Protein AF-A0A914ZIL2-F1 (afdb_monomer)

InterPro domains:
  IPR000008 C2 domain [PF00168] (11-68)
  IPR000008 C2 domain [PR00360] (27-39)
  IPR000008 C2 domain [PR00360] (54-67)
  IPR000008 C2 domain [PS50004] (1-68)
  IPR035892 C2 domain superfamily [G3DSA:2.60.40.150] (1-68)
  IPR035892 C2 domain superfamily [SSF49562] (3-6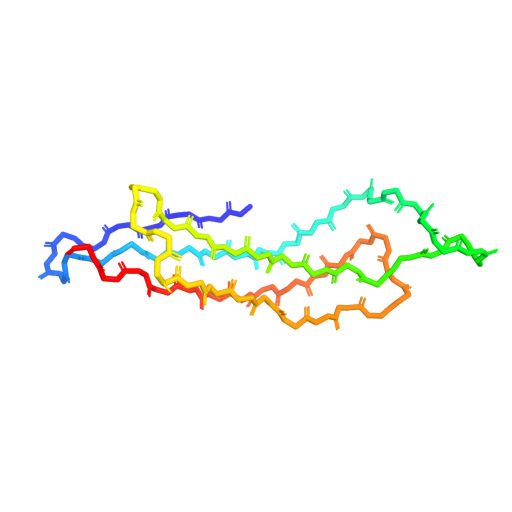8)

Solvent-accessible surface area (backbone atoms only — not comparable to full-atom values): 4116 Å² total; per-residue (Å²): 105,49,78,48,74,40,79,92,72,38,28,41,37,39,34,44,42,60,51,68,84,47,75,56,77,41,98,81,70,26,21,66,50,62,54,75,46,68,49,85,88,55,72,81,59,68,49,68,56,73,71,35,73,71,32,41,59,39,75,66,71,43,77,45,77,44,78,105

Structure (mmCIF, N/CA/C/O backbone):
data_AF-A0A914ZIL2-F1
#
_entry.id   AF-A0A914ZIL2-F1
#
loop_
_atom_site.group_PDB
_atom_site.id
_atom_site.type_symbol
_atom_site.label_atom_id
_atom_site.label_alt_id
_atom_site.label_comp_id
_atom_site.label_asym_id
_atom_site.label_entity_id
_atom_site.label_seq_id
_atom_site.pdbx_PDB_ins_code
_atom_site.Cartn_x
_atom_site.Cartn_y
_atom_site.Cartn_z
_atom_site.occupancy
_atom_site.B_iso_or_equiv
_atom_site.auth_seq_id
_atom_site.auth_comp_id
_atom_site.auth_asym_id
_atom_site.auth_atom_id
_atom_site.pdbx_PDB_model_num
ATOM 1 N N . TYR A 1 1 ? -4.623 -6.701 -5.440 1.00 86.50 1 TYR A N 1
ATOM 2 C CA . TYR A 1 1 ? -4.616 -6.631 -3.962 1.00 86.50 1 TYR A CA 1
ATOM 3 C C . TYR A 1 1 ? -5.588 -7.682 -3.450 1.00 86.50 1 TYR A C 1
ATOM 5 O O . TYR A 1 1 ? -6.450 -8.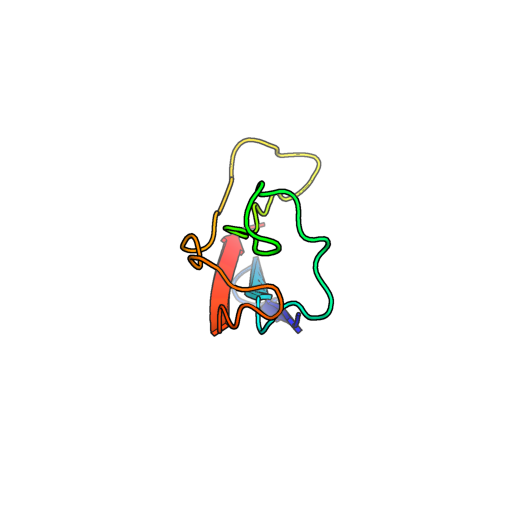076 -4.225 1.00 86.50 1 TYR A O 1
ATOM 13 N N . ASN A 1 2 ? -5.461 -8.123 -2.198 1.00 92.50 2 ASN A N 1
ATOM 14 C CA . ASN A 1 2 ? -6.412 -9.040 -1.561 1.00 92.50 2 ASN A CA 1
ATOM 15 C C . ASN A 1 2 ? -6.994 -8.402 -0.298 1.00 92.50 2 ASN A C 1
ATOM 17 O O . ASN A 1 2 ? -6.333 -7.583 0.342 1.00 92.50 2 ASN A O 1
ATOM 21 N N . LEU A 1 3 ? -8.219 -8.787 0.041 1.00 92.38 3 LEU A N 1
ATOM 22 C CA . LEU A 1 3 ? -8.933 -8.363 1.239 1.00 92.38 3 LEU A CA 1
ATOM 23 C C . LEU A 1 3 ? -9.468 -9.608 1.932 1.00 92.38 3 LEU A C 1
ATOM 25 O O . LEU A 1 3 ? -10.062 -10.459 1.276 1.00 92.38 3 LEU A O 1
ATOM 29 N N . ASP A 1 4 ? -9.256 -9.693 3.233 1.00 93.31 4 ASP A N 1
ATOM 30 C CA . ASP A 1 4 ? -9.722 -10.784 4.074 1.00 93.31 4 ASP A CA 1
ATOM 31 C C . ASP A 1 4 ? -10.264 -10.192 5.375 1.00 93.31 4 ASP A C 1
ATOM 33 O O . ASP A 1 4 ? -9.613 -9.343 5.983 1.00 93.31 4 ASP A O 1
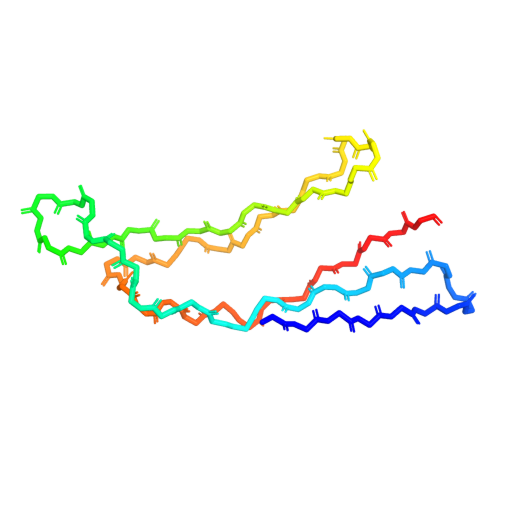ATOM 37 N N . TYR A 1 5 ? -11.481 -10.564 5.765 1.00 92.75 5 TYR A N 1
ATOM 38 C CA . TYR A 1 5 ? -12.118 -10.036 6.968 1.00 92.75 5 TYR A CA 1
ATOM 39 C C . TYR A 1 5 ? -12.326 -11.152 7.984 1.00 92.75 5 TYR A C 1
ATOM 41 O O . T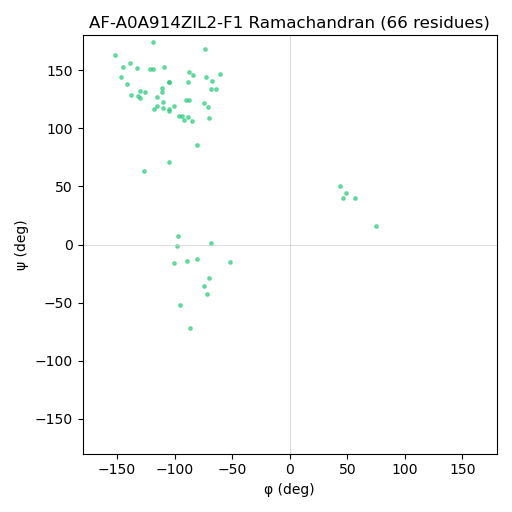YR A 1 5 ? -13.051 -12.112 7.732 1.00 92.75 5 TYR A O 1
ATOM 49 N N . ASP A 1 6 ? -11.705 -10.987 9.144 1.00 94.00 6 ASP A N 1
ATOM 50 C CA . ASP A 1 6 ? -11.818 -11.886 10.280 1.00 94.00 6 ASP A CA 1
ATOM 51 C C . ASP A 1 6 ? -12.955 -11.394 11.189 1.00 94.00 6 ASP A C 1
ATOM 53 O O . ASP A 1 6 ? -12.824 -10.368 11.866 1.00 94.00 6 ASP A O 1
ATOM 57 N N . PHE A 1 7 ? -14.075 -12.124 11.180 1.00 91.19 7 PHE A N 1
ATOM 58 C CA . PHE A 1 7 ? -15.252 -11.845 12.009 1.00 91.19 7 PHE A CA 1
ATOM 59 C C . PHE A 1 7 ? -15.013 -12.130 13.498 1.00 91.19 7 PHE A C 1
ATOM 61 O O . PHE A 1 7 ? -15.606 -11.461 14.340 1.00 91.19 7 PHE A O 1
ATOM 68 N N . ASP A 1 8 ? -14.125 -13.068 13.840 1.00 93.56 8 ASP A N 1
ATOM 69 C CA . ASP A 1 8 ? -13.819 -13.394 15.238 1.00 93.56 8 ASP A CA 1
ATOM 70 C C . ASP A 1 8 ? -12.961 -12.296 15.877 1.00 93.56 8 ASP A C 1
ATOM 72 O O . ASP A 1 8 ? -13.102 -11.968 17.057 1.00 93.56 8 ASP A O 1
ATOM 76 N N . LYS A 1 9 ? -12.061 -11.700 15.087 1.00 88.94 9 LYS A N 1
ATOM 77 C CA . LYS A 1 9 ? -11.158 -10.631 15.535 1.00 88.94 9 LYS A CA 1
ATOM 78 C C . LYS A 1 9 ? -11.639 -9.221 15.189 1.00 88.94 9 LYS A C 1
ATOM 80 O O . LYS A 1 9 ? -10.933 -8.271 15.540 1.00 88.94 9 LYS A O 1
ATOM 85 N N . ASN A 1 10 ? -12.781 -9.076 14.507 1.00 90.31 10 ASN A N 1
ATOM 86 C CA . ASN A 1 10 ? -13.253 -7.820 13.903 1.00 90.31 10 ASN A CA 1
ATOM 87 C C . ASN A 1 10 ? -12.116 -7.069 13.182 1.00 90.31 10 ASN A C 1
ATOM 89 O O . ASN A 1 10 ? -11.840 -5.891 13.427 1.00 90.31 10 ASN A O 1
ATOM 93 N N . ALA A 1 11 ? -11.379 -7.777 12.326 1.00 91.50 11 ALA A N 1
ATOM 94 C CA . ALA A 1 11 ? -10.164 -7.258 11.712 1.00 91.50 11 ALA A CA 1
ATOM 95 C C . ALA A 1 11 ? -10.175 -7.446 10.193 1.00 91.50 11 ALA A C 1
ATOM 97 O O . ALA A 1 11 ? -10.323 -8.554 9.692 1.00 91.50 11 ALA A O 1
ATOM 98 N N . LEU A 1 12 ? -9.960 -6.356 9.457 1.00 91.38 12 LEU A N 1
ATOM 99 C CA . LEU A 1 12 ? -9.799 -6.355 8.008 1.00 91.38 12 LEU A CA 1
ATOM 100 C C . LEU A 1 12 ? -8.314 -6.436 7.641 1.00 91.38 12 LEU A C 1
ATOM 102 O O . LEU A 1 12 ? -7.564 -5.476 7.817 1.00 91.38 12 LEU A O 1
ATOM 106 N N . THR A 1 13 ? -7.898 -7.562 7.086 1.00 93.25 13 THR A N 1
ATOM 107 C CA . THR A 1 13 ? -6.575 -7.773 6.504 1.00 93.25 13 THR A CA 1
ATOM 108 C C . THR A 1 13 ? -6.575 -7.351 5.036 1.00 93.25 13 THR A C 1
ATOM 110 O O . THR A 1 13 ? -7.358 -7.829 4.222 1.00 93.25 13 THR A O 1
ATOM 113 N N . VAL A 1 14 ? -5.669 -6.449 4.677 1.00 93.00 14 VAL A N 1
ATOM 114 C CA . VAL A 1 14 ? -5.476 -5.925 3.327 1.00 93.00 14 VAL A CA 1
ATOM 115 C C . VAL A 1 14 ? -4.079 -6.290 2.856 1.00 93.00 14 VAL A C 1
ATOM 117 O O . VAL A 1 14 ? -3.091 -5.822 3.415 1.00 93.00 14 VAL A O 1
ATOM 120 N N . THR A 1 15 ? -3.987 -7.093 1.804 1.00 94.50 15 THR A N 1
ATOM 121 C CA . THR A 1 15 ? -2.712 -7.513 1.217 1.00 94.50 15 THR A CA 1
ATOM 122 C C . THR A 1 15 ? -2.456 -6.757 -0.080 1.00 94.50 15 THR A C 1
ATOM 124 O O . THR A 1 15 ? -3.159 -6.920 -1.084 1.00 94.50 15 THR A O 1
ATOM 127 N N . ILE A 1 16 ? -1.410 -5.939 -0.085 1.00 93.88 16 ILE A N 1
ATOM 128 C CA . ILE A 1 16 ? -0.900 -5.266 -1.275 1.00 93.88 16 ILE A CA 1
ATOM 129 C C . ILE A 1 16 ? 0.108 -6.195 -1.947 1.00 93.88 16 ILE A C 1
ATOM 131 O O . ILE A 1 16 ? 1.190 -6.432 -1.428 1.00 93.88 16 ILE A O 1
ATOM 135 N N . VAL A 1 17 ? -0.261 -6.736 -3.109 1.00 93.19 17 VAL A N 1
ATOM 136 C CA . VAL A 1 17 ? 0.542 -7.736 -3.834 1.00 93.19 17 VAL A CA 1
ATOM 137 C C . VAL A 1 17 ? 1.564 -7.044 -4.735 1.00 93.19 17 VAL A C 1
ATOM 139 O O . VAL A 1 17 ? 2.752 -7.013 -4.437 1.00 93.19 17 VAL A O 1
ATOM 142 N N . LYS A 1 18 ? 1.096 -6.430 -5.820 1.00 91.81 18 LYS A N 1
ATOM 143 C CA . LYS A 1 18 ? 1.910 -5.707 -6.796 1.00 91.81 18 LYS A CA 1
ATOM 144 C C . LYS A 1 18 ? 1.088 -4.601 -7.446 1.00 91.81 18 LYS A C 1
ATOM 146 O O . LYS A 1 18 ? -0.144 -4.637 -7.375 1.00 91.81 18 LYS A O 1
ATOM 151 N N . ALA A 1 19 ? 1.776 -3.661 -8.072 1.00 90.12 19 ALA A N 1
ATOM 152 C CA . ALA A 1 19 ? 1.208 -2.785 -9.083 1.00 90.12 19 ALA A CA 1
ATOM 153 C C . ALA A 1 19 ? 1.952 -3.018 -10.399 1.00 90.12 19 ALA A C 1
ATOM 155 O O . ALA A 1 19 ? 3.115 -3.420 -10.392 1.00 90.12 19 ALA A O 1
ATOM 156 N N . GLU A 1 20 ? 1.266 -2.798 -11.510 1.00 89.44 20 GLU A N 1
ATOM 157 C CA . GLU A 1 20 ? 1.804 -2.966 -12.857 1.00 89.44 20 GLU A CA 1
ATOM 158 C C . GLU A 1 20 ? 1.438 -1.736 -13.682 1.00 89.44 20 GLU A C 1
ATOM 160 O O . GLU A 1 20 ? 0.441 -1.075 -13.386 1.00 89.44 20 GLU A O 1
ATOM 165 N N . GLU A 1 21 ? 2.267 -1.428 -14.678 1.00 86.69 21 GLU A N 1
ATOM 166 C CA . GLU A 1 21 ? 2.059 -0.328 -15.628 1.00 86.69 21 GLU A CA 1
ATOM 167 C C . GLU A 1 21 ? 1.900 1.045 -14.960 1.00 86.69 21 GLU A C 1
ATOM 169 O O . GLU A 1 21 ? 1.094 1.883 -15.368 1.00 86.69 21 GLU A O 1
ATOM 174 N N . LEU A 1 22 ? 2.688 1.304 -13.913 1.00 87.12 22 LEU A N 1
ATOM 175 C CA . LEU A 1 22 ? 2.677 2.621 -13.294 1.00 87.12 22 LEU A CA 1
ATOM 176 C C . LEU A 1 22 ? 3.254 3.674 -14.249 1.00 87.12 22 LEU A C 1
ATOM 178 O O . LEU A 1 22 ? 4.248 3.412 -14.930 1.00 87.12 22 LEU A O 1
ATOM 182 N N . PRO A 1 23 ? 2.674 4.885 -14.282 1.00 83.88 23 PRO A N 1
ATOM 183 C CA . PRO A 1 23 ? 3.208 5.965 -15.090 1.00 83.88 23 PRO A CA 1
ATOM 184 C C . PRO A 1 23 ? 4.598 6.349 -14.584 1.00 83.88 23 PRO A C 1
ATOM 186 O O . PRO A 1 23 ? 4.808 6.523 -13.379 1.00 83.88 23 PRO A O 1
ATOM 189 N N . ALA A 1 24 ? 5.540 6.492 -15.514 1.00 83.06 24 ALA A N 1
ATOM 190 C CA . ALA A 1 24 ? 6.855 7.046 -15.238 1.00 83.06 24 ALA A CA 1
ATOM 191 C C . ALA A 1 24 ? 6.714 8.545 -14.949 1.00 83.06 24 ALA A C 1
ATOM 193 O O . ALA A 1 24 ? 6.406 9.326 -15.848 1.00 83.06 24 ALA A O 1
ATOM 194 N N . MET A 1 25 ? 6.898 8.934 -13.689 1.00 79.94 25 MET A N 1
ATOM 195 C CA . MET A 1 25 ? 6.842 10.336 -13.271 1.00 79.94 25 MET A CA 1
ATOM 196 C C . MET A 1 25 ? 8.232 10.955 -13.098 1.00 79.94 25 MET A C 1
ATOM 198 O O . MET A 1 25 ? 8.339 12.180 -13.089 1.00 79.94 25 MET A O 1
ATOM 202 N N . ASP A 1 26 ? 9.293 10.146 -13.013 1.00 79.88 26 ASP A N 1
ATOM 203 C CA . ASP A 1 26 ? 10.655 10.662 -12.906 1.00 79.88 26 ASP A CA 1
ATOM 204 C C . ASP A 1 26 ? 11.278 10.915 -14.284 1.00 79.88 26 ASP A C 1
ATOM 206 O O . ASP A 1 26 ? 11.060 10.173 -15.245 1.00 79.88 26 ASP A O 1
ATOM 210 N N . LEU A 1 27 ? 12.159 11.923 -14.346 1.00 67.44 27 LEU A N 1
ATOM 211 C CA . LEU A 1 27 ? 12.928 12.349 -15.530 1.00 67.44 27 LEU A CA 1
ATOM 212 C C . LEU A 1 27 ? 13.708 11.216 -16.234 1.00 67.44 27 LEU A C 1
ATOM 214 O O . LEU A 1 27 ? 14.146 11.391 -17.366 1.00 67.44 27 LEU A O 1
ATOM 218 N N . GLY A 1 28 ? 13.889 10.066 -15.578 1.00 70.31 28 GLY A N 1
ATOM 219 C CA . GLY A 1 28 ? 14.569 8.882 -16.111 1.00 70.31 28 GLY A CA 1
ATOM 220 C C . GLY A 1 28 ? 13.656 7.794 -16.688 1.00 70.31 28 GLY A C 1
ATOM 221 O O . GLY A 1 28 ? 14.153 6.709 -16.975 1.00 70.31 28 GLY A O 1
ATOM 222 N N . GLY A 1 29 ? 12.344 8.026 -16.818 1.00 76.50 29 GLY A N 1
ATOM 223 C CA . GLY A 1 29 ? 11.409 6.999 -17.300 1.00 76.50 29 GLY A CA 1
ATOM 224 C C . GLY A 1 29 ? 11.090 5.918 -16.258 1.00 76.50 29 GLY A C 1
ATOM 225 O O . GLY A 1 29 ? 10.576 4.855 -16.596 1.00 76.50 29 GLY A O 1
ATOM 226 N N . THR A 1 30 ? 11.394 6.183 -14.987 1.00 78.38 30 THR A N 1
ATOM 227 C CA . THR A 1 30 ? 11.088 5.309 -13.850 1.00 78.38 30 THR A CA 1
ATOM 228 C C . THR A 1 30 ? 10.170 6.024 -12.860 1.00 78.38 30 THR A C 1
ATOM 230 O O . THR A 1 30 ? 9.876 7.206 -13.026 1.00 78.38 30 THR A O 1
ATOM 233 N N . SER A 1 31 ? 9.717 5.305 -11.837 1.00 85.06 31 SER A N 1
ATOM 234 C CA . SER A 1 31 ? 9.002 5.875 -10.695 1.00 85.06 31 SER A CA 1
ATOM 235 C C . SER A 1 31 ? 9.483 5.206 -9.413 1.00 85.06 31 SER A C 1
ATOM 237 O O . SER A 1 31 ? 9.930 4.054 -9.446 1.00 85.06 31 SER A O 1
ATOM 239 N N . ASP A 1 32 ? 9.332 5.905 -8.290 1.00 88.00 32 ASP A N 1
ATOM 240 C CA . ASP A 1 32 ? 9.533 5.369 -6.942 1.00 88.00 32 ASP A CA 1
ATOM 241 C C . ASP A 1 32 ? 8.175 5.121 -6.237 1.00 88.00 32 ASP A C 1
ATOM 243 O O . ASP A 1 32 ? 7.775 5.881 -5.345 1.00 88.00 32 ASP A O 1
ATOM 247 N N . PRO A 1 33 ? 7.388 4.109 -6.651 1.00 90.12 33 PRO A N 1
ATOM 248 C CA . PRO A 1 33 ? 6.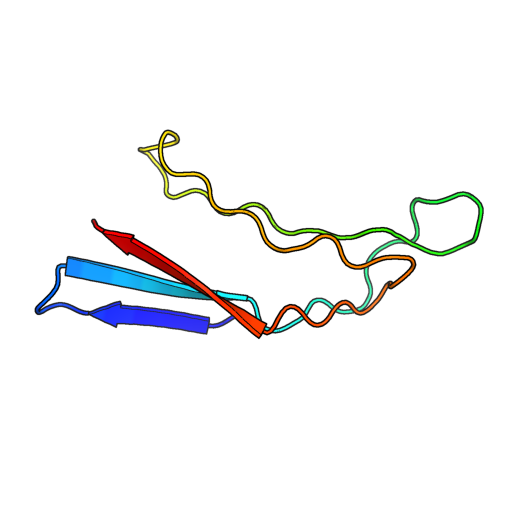031 3.930 -6.155 1.00 90.12 33 PRO A CA 1
ATOM 249 C C . PRO A 1 33 ? 5.957 3.417 -4.714 1.00 90.12 33 PRO A C 1
ATOM 251 O O . PRO A 1 33 ? 6.716 2.549 -4.275 1.00 90.12 33 PRO A O 1
ATOM 254 N N . TYR A 1 34 ? 4.945 3.907 -4.000 1.00 91.69 34 TYR A N 1
ATOM 255 C CA . TYR A 1 34 ? 4.509 3.404 -2.702 1.00 91.69 34 TYR A CA 1
ATOM 256 C C . TYR A 1 34 ? 2.986 3.522 -2.585 1.00 91.69 34 TYR A C 1
ATOM 258 O O . TYR A 1 34 ? 2.367 4.385 -3.209 1.00 91.69 34 TYR A O 1
ATOM 266 N N . VAL A 1 35 ? 2.371 2.661 -1.778 1.00 91.31 35 VAL A N 1
ATOM 267 C CA . VAL A 1 35 ? 0.923 2.649 -1.555 1.00 91.31 35 VAL A CA 1
ATOM 268 C C . VAL A 1 35 ? 0.635 3.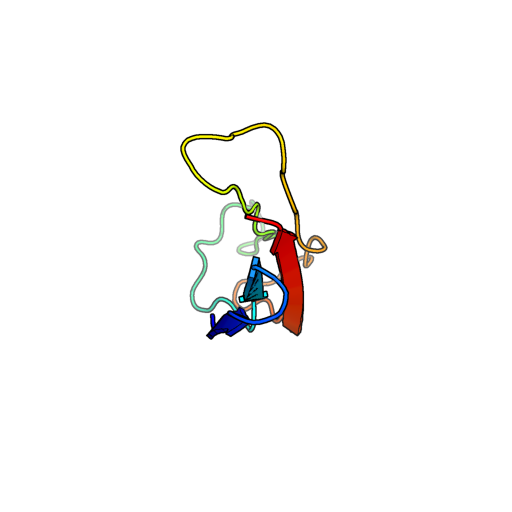110 -0.137 1.00 91.31 35 VAL A C 1
ATOM 270 O O . VAL A 1 35 ? 1.223 2.609 0.820 1.00 91.31 35 VAL A O 1
ATOM 273 N N . LYS A 1 36 ? -0.301 4.050 0.008 1.00 91.50 36 LYS A N 1
ATOM 274 C CA . LYS A 1 36 ? -0.810 4.506 1.303 1.00 91.50 36 LYS A CA 1
ATOM 275 C C . LYS A 1 36 ? -2.245 4.035 1.482 1.00 91.50 36 LYS A C 1
ATOM 277 O O . LYS A 1 36 ? -3.105 4.360 0.671 1.00 91.50 36 LYS A O 1
ATOM 282 N N . LEU A 1 37 ? -2.497 3.295 2.553 1.00 90.94 37 LEU A N 1
ATOM 283 C CA . LEU A 1 37 ? -3.802 2.744 2.885 1.00 90.94 37 LEU A CA 1
ATOM 284 C C . LEU A 1 37 ? -4.442 3.540 4.023 1.00 90.94 37 LEU A C 1
ATOM 286 O O . LEU A 1 37 ? -3.775 3.912 4.992 1.00 90.94 37 LEU A O 1
ATOM 290 N N . PHE A 1 38 ? -5.746 3.764 3.919 1.00 90.06 38 PHE A N 1
ATOM 291 C CA . PHE A 1 38 ? -6.579 4.401 4.935 1.00 90.06 38 PHE A CA 1
ATOM 292 C C . PHE A 1 38 ? -7.978 3.781 4.896 1.00 90.06 38 PHE A C 1
ATOM 294 O O . PHE A 1 38 ? -8.477 3.454 3.821 1.00 90.06 38 PHE A O 1
ATOM 301 N N . LEU A 1 39 ? -8.611 3.637 6.060 1.00 86.19 39 LEU A N 1
ATOM 302 C CA . LEU A 1 39 ? -9.971 3.112 6.183 1.00 86.19 39 LEU A CA 1
ATOM 303 C C . LEU A 1 39 ? -10.926 4.272 6.479 1.00 86.19 39 LEU A C 1
ATOM 305 O O . LEU A 1 39 ? -10.783 4.946 7.491 1.00 86.19 39 LEU A O 1
ATOM 309 N N . LEU A 1 40 ? -11.878 4.554 5.590 1.00 84.88 40 LEU A N 1
ATOM 310 C CA . LEU A 1 40 ? -12.864 5.618 5.810 1.00 84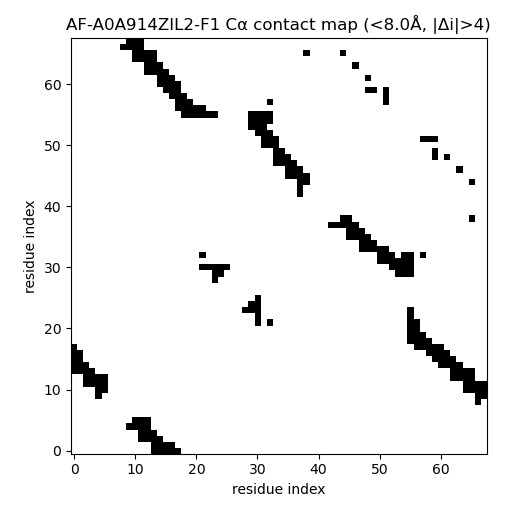.88 40 LEU A CA 1
ATOM 311 C C . LEU A 1 40 ? -14.040 5.094 6.654 1.00 84.88 40 LEU A C 1
ATOM 313 O O . LEU A 1 40 ? -14.408 3.933 6.493 1.00 84.88 40 LEU A O 1
ATOM 317 N N . PRO A 1 41 ? -14.646 5.922 7.530 1.00 81.00 41 PRO A N 1
ATOM 318 C CA . PRO A 1 41 ? -14.407 7.360 7.727 1.00 81.00 41 PRO A CA 1
ATOM 319 C C . PRO A 1 41 ? -13.181 7.703 8.598 1.00 81.00 41 PRO A C 1
ATOM 321 O O . PRO 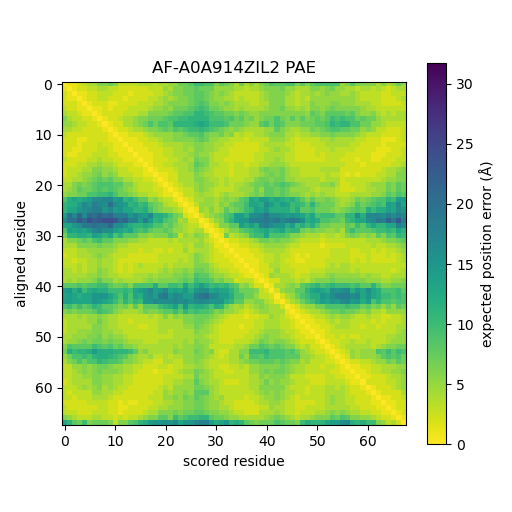A 1 41 ? -12.752 8.860 8.614 1.00 81.00 41 PRO A O 1
ATOM 324 N N . ASP A 1 42 ? -12.589 6.731 9.296 1.00 73.62 42 ASP A N 1
ATOM 325 C CA . ASP A 1 42 ? -11.506 6.965 10.258 1.00 73.62 42 ASP A CA 1
ATOM 326 C C . ASP A 1 42 ? -10.119 7.127 9.602 1.00 73.62 42 ASP A C 1
ATOM 328 O O . ASP A 1 42 ? -9.293 6.218 9.517 1.00 73.62 42 ASP A O 1
ATOM 332 N N . LYS A 1 43 ? -9.804 8.357 9.182 1.00 71.75 43 LYS A N 1
ATOM 333 C CA . LYS A 1 43 ? -8.505 8.709 8.576 1.00 71.75 43 LYS A CA 1
ATOM 334 C C . LYS A 1 43 ? -7.306 8.647 9.542 1.00 71.75 43 LYS A C 1
ATOM 336 O O . LYS A 1 43 ? -6.199 9.005 9.123 1.00 71.75 43 LYS A O 1
ATOM 341 N N . LYS A 1 44 ? -7.479 8.263 10.816 1.00 73.44 44 LYS A N 1
ATOM 342 C CA . LYS A 1 44 ? -6.381 8.226 11.802 1.00 73.44 44 LYS A CA 1
ATOM 343 C C . LYS A 1 44 ? -5.396 7.089 11.536 1.00 73.44 44 LYS A C 1
ATOM 345 O O . LYS A 1 44 ? -4.189 7.316 11.607 1.00 73.44 44 LYS A O 1
ATOM 350 N N . LYS A 1 45 ? -5.884 5.889 11.199 1.00 78.00 45 LYS A N 1
ATOM 351 C CA . LYS A 1 45 ? -5.023 4.732 10.904 1.00 78.00 45 LYS A CA 1
ATOM 352 C C . LYS A 1 45 ? -4.586 4.770 9.444 1.00 78.00 45 LYS A C 1
ATOM 354 O O . LYS A 1 45 ? -5.372 4.507 8.536 1.00 78.00 45 LYS A O 1
ATOM 359 N N . LYS A 1 46 ? -3.317 5.114 9.235 1.00 86.50 46 LYS A N 1
ATOM 360 C CA . LYS A 1 46 ? -2.677 5.131 7.921 1.00 86.50 46 LYS A CA 1
ATOM 361 C C . LYS A 1 46 ? -1.582 4.083 7.907 1.00 86.50 46 LYS A C 1
ATOM 363 O O . LYS A 1 46 ? -0.703 4.114 8.763 1.00 86.50 46 LYS A O 1
ATOM 368 N N . PHE A 1 47 ? -1.622 3.210 6.916 1.00 89.94 47 PHE A N 1
ATOM 369 C CA . PHE A 1 47 ? -0.519 2.311 6.620 1.00 89.94 47 PHE A CA 1
ATOM 370 C C . PHE A 1 47 ? 0.138 2.738 5.319 1.00 89.94 47 PHE A C 1
ATOM 372 O O . PHE A 1 47 ? -0.486 3.376 4.472 1.00 89.94 47 PHE A O 1
ATOM 379 N N . GLN A 1 48 ? 1.415 2.430 5.178 1.00 92.00 48 GLN A N 1
ATOM 380 C CA . GLN A 1 48 ? 2.163 2.714 3.967 1.00 92.00 48 GLN A CA 1
ATOM 381 C C . GLN A 1 48 ? 3.098 1.550 3.691 1.00 92.00 48 GLN A C 1
ATOM 383 O O . GLN A 1 48 ? 3.698 1.019 4.625 1.00 92.00 48 GLN A O 1
ATOM 388 N N . THR A 1 49 ? 3.199 1.164 2.425 1.00 92.44 49 THR A N 1
ATOM 389 C CA . THR A 1 49 ? 4.179 0.174 1.985 1.00 92.44 49 THR A CA 1
ATOM 390 C C . THR A 1 49 ? 5.573 0.779 1.969 1.00 92.44 49 THR A C 1
ATOM 392 O O . THR A 1 49 ? 5.753 2.003 2.006 1.00 92.44 49 THR A O 1
ATOM 395 N N . LYS A 1 50 ? 6.579 -0.078 1.829 1.00 90.69 50 LYS A N 1
ATOM 396 C CA . LYS A 1 50 ? 7.916 0.366 1.449 1.00 90.69 50 LYS A CA 1
ATOM 397 C C . LYS A 1 50 ? 7.879 1.036 0.077 1.00 90.69 50 LYS A C 1
ATOM 399 O O . LYS A 1 50 ? 7.091 0.672 -0.800 1.00 90.69 50 LYS A O 1
ATOM 404 N N . VAL A 1 51 ? 8.751 2.024 -0.085 1.00 90.12 51 VAL A N 1
ATOM 405 C CA . VAL A 1 51 ? 8.999 2.672 -1.373 1.00 90.12 51 VAL A CA 1
ATOM 406 C C . VAL A 1 51 ? 9.818 1.712 -2.222 1.00 90.12 51 VAL A C 1
ATOM 408 O O . VAL A 1 51 ? 10.912 1.311 -1.819 1.00 90.12 51 VAL A O 1
ATOM 411 N N . GLN A 1 52 ? 9.294 1.344 -3.385 1.00 87.31 52 GLN A N 1
ATOM 412 C CA . GLN A 1 52 ? 10.043 0.579 -4.372 1.00 87.31 52 GLN A CA 1
ATOM 413 C C . GLN A 1 52 ? 10.750 1.555 -5.297 1.00 87.31 52 GLN A C 1
ATOM 415 O O . GLN A 1 52 ? 10.104 2.426 -5.860 1.0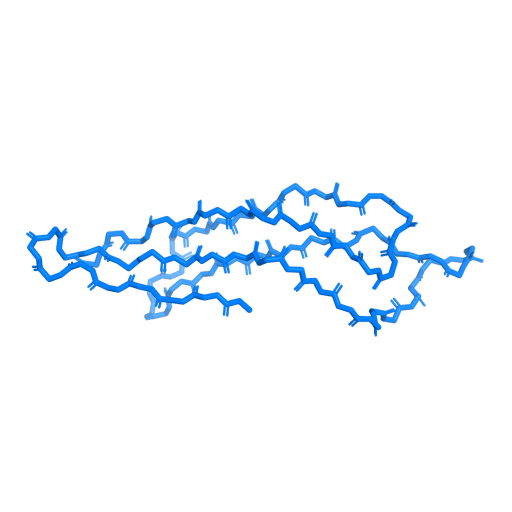0 87.31 52 GLN A O 1
ATOM 420 N N . ARG A 1 53 ? 12.072 1.443 -5.429 1.00 86.56 53 ARG A N 1
ATOM 421 C CA . ARG A 1 53 ? 12.861 2.398 -6.213 1.00 86.56 53 ARG A CA 1
ATOM 422 C C . ARG A 1 53 ? 12.948 2.002 -7.680 1.00 86.56 53 ARG A C 1
ATOM 424 O O . ARG A 1 53 ? 13.185 0.833 -7.975 1.00 86.56 53 ARG A O 1
ATOM 431 N N . LYS A 1 54 ? 12.847 2.986 -8.574 1.00 84.56 54 LYS A N 1
ATOM 432 C CA . LYS A 1 54 ? 13.035 2.861 -10.026 1.00 84.56 54 LYS A CA 1
ATOM 433 C C . LYS A 1 54 ? 12.256 1.696 -10.647 1.00 84.56 54 LYS A C 1
ATOM 435 O O . LYS A 1 54 ? 12.792 0.947 -11.461 1.00 84.56 54 LYS A O 1
ATOM 440 N N . SER A 1 55 ? 10.998 1.526 -10.254 1.00 84.38 55 SER A N 1
ATOM 441 C CA . SER A 1 55 ? 10.162 0.418 -10.713 1.00 84.38 55 SER A CA 1
ATOM 442 C C . SER A 1 55 ? 8.794 0.909 -11.165 1.00 84.38 55 SER A C 1
ATOM 444 O O . SER A 1 55 ? 8.091 1.587 -10.423 1.00 84.38 55 SER A O 1
ATOM 446 N N . LEU A 1 56 ? 8.402 0.531 -12.382 1.00 84.50 56 LEU A N 1
ATOM 447 C CA . LEU A 1 56 ? 7.042 0.735 -12.896 1.00 84.50 56 LEU A CA 1
ATOM 448 C C . LEU A 1 56 ? 6.115 -0.445 -12.561 1.00 84.50 56 LEU A C 1
ATOM 450 O O . LEU A 1 56 ? 4.898 -0.318 -12.652 1.00 84.50 56 LEU A O 1
ATOM 454 N N . ASN A 1 57 ? 6.693 -1.573 -12.132 1.00 88.75 57 ASN A N 1
ATOM 455 C CA . ASN A 1 57 ? 5.983 -2.796 -11.757 1.00 88.75 57 ASN A CA 1
ATOM 456 C C . ASN A 1 57 ? 6.400 -3.235 -10.339 1.00 88.75 57 ASN A C 1
ATOM 458 O O . ASN A 1 57 ? 7.067 -4.263 -10.173 1.00 88.75 57 ASN A O 1
ATOM 462 N N . PRO A 1 58 ? 6.123 -2.429 -9.298 1.00 89.75 58 PRO A N 1
ATOM 463 C CA . PRO A 1 58 ? 6.550 -2.743 -7.944 1.00 89.75 58 PRO A CA 1
ATOM 464 C C . PRO A 1 58 ? 5.799 -3.955 -7.393 1.00 89.75 58 PRO A C 1
ATOM 466 O O . PRO A 1 58 ? 4.570 -4.031 -7.432 1.00 89.75 58 PRO A O 1
ATOM 469 N N . VAL A 1 59 ? 6.543 -4.876 -6.788 1.00 92.06 59 VAL A N 1
ATOM 470 C CA . VAL A 1 59 ? 5.980 -5.960 -5.981 1.00 92.06 59 VAL A CA 1
ATOM 471 C C . VAL A 1 59 ? 6.135 -5.569 -4.517 1.00 92.06 59 VAL A C 1
ATOM 473 O O . VAL A 1 59 ? 7.248 -5.345 -4.042 1.00 92.06 59 VAL A O 1
ATOM 476 N N . PHE A 1 60 ? 5.018 -5.445 -3.809 1.00 91.44 60 PHE A N 1
ATOM 477 C CA . PHE A 1 60 ? 5.000 -5.085 -2.394 1.00 91.44 60 PHE A CA 1
ATOM 478 C C . PHE A 1 60 ? 4.926 -6.344 -1.525 1.00 91.44 60 PHE A C 1
ATOM 480 O O . PHE A 1 60 ? 5.773 -6.532 -0.660 1.00 91.44 60 PHE A O 1
ATOM 487 N N . ASN A 1 61 ? 3.961 -7.233 -1.792 1.00 92.12 61 ASN A N 1
ATOM 488 C CA . ASN A 1 61 ? 3.638 -8.406 -0.968 1.00 92.12 61 ASN A CA 1
ATOM 489 C C . ASN A 1 61 ? 3.547 -8.084 0.539 1.00 92.12 61 ASN A C 1
ATOM 491 O O . ASN A 1 61 ? 4.000 -8.858 1.380 1.00 92.12 61 ASN A O 1
ATOM 495 N N . GLU A 1 62 ? 2.954 -6.937 0.877 1.00 91.44 62 GLU A N 1
ATOM 496 C CA . GLU A 1 62 ? 2.788 -6.468 2.256 1.00 91.44 62 GLU A CA 1
ATOM 497 C C . GLU A 1 62 ? 1.341 -6.646 2.720 1.00 91.44 62 GLU A C 1
ATOM 499 O O . GLU A 1 62 ? 0.400 -6.380 1.970 1.00 91.44 62 GLU A O 1
ATOM 504 N N . ASN A 1 63 ? 1.158 -7.072 3.969 1.00 92.62 63 ASN A N 1
ATOM 505 C CA . ASN A 1 63 ? -0.143 -7.241 4.604 1.00 92.62 63 ASN A CA 1
ATOM 506 C C . ASN A 1 63 ? -0.357 -6.205 5.717 1.00 92.62 63 ASN A C 1
ATOM 508 O O . ASN A 1 63 ? 0.504 -5.953 6.555 1.00 92.62 63 ASN A O 1
ATOM 512 N N . PHE A 1 64 ? -1.543 -5.605 5.732 1.00 92.25 64 PHE A N 1
ATOM 513 C CA . PHE A 1 64 ? -1.939 -4.576 6.686 1.00 92.25 64 PHE A CA 1
ATOM 514 C C . PHE A 1 64 ? -3.234 -4.981 7.361 1.00 92.25 64 PHE A C 1
ATOM 516 O O . PHE A 1 64 ? -4.192 -5.336 6.687 1.00 92.25 64 PHE A O 1
ATOM 523 N N . VAL A 1 65 ? -3.286 -4.901 8.686 1.00 91.44 65 VAL A N 1
ATOM 524 C CA . VAL A 1 65 ? -4.478 -5.282 9.447 1.00 91.44 65 VAL A CA 1
ATOM 525 C C . VAL A 1 65 ? -5.122 -4.036 10.039 1.00 91.44 65 VAL A C 1
ATOM 527 O O . VAL A 1 65 ? -4.540 -3.343 10.876 1.00 91.44 65 VAL A O 1
ATOM 530 N N . PHE A 1 66 ? -6.354 -3.766 9.629 1.00 89.62 66 PHE A N 1
ATOM 531 C CA . PHE A 1 66 ? -7.211 -2.746 10.208 1.00 89.62 66 PHE A CA 1
ATOM 532 C C . PHE A 1 66 ? -8.145 -3.392 11.225 1.00 89.62 66 PHE A C 1
ATOM 534 O O . PHE A 1 66 ? -9.055 -4.126 10.865 1.00 89.62 66 PHE A O 1
ATOM 541 N N . LYS A 1 67 ? -7.940 -3.092 12.508 1.00 86.25 67 LYS A N 1
ATOM 542 C CA . LYS A 1 67 ? -8.952 -3.379 13.535 1.00 86.25 67 LYS A CA 1
ATOM 543 C C . LYS A 1 67 ? -10.123 -2.416 13.356 1.00 86.25 67 LYS A C 1
ATOM 545 O O . LYS A 1 67 ? -9.875 -1.201 13.442 1.00 86.25 67 LYS A O 1
ATOM 550 N N . VAL A 1 68 ? -11.301 -2.975 13.088 1.00 78.69 68 VAL A N 1
ATOM 551 C CA . VAL A 1 68 ? -12.580 -2.279 12.887 1.00 78.69 68 VAL A CA 1
ATOM 552 C C . VAL A 1 68 ? -13.371 -2.299 14.186 1.00 78.69 68 VAL A C 1
ATOM 554 O O . VAL A 1 68 ? -13.335 -3.338 14.879 1.00 78.69 68 VAL A O 1
#

Organism: Parascaris univalens (NCBI:txid6257)

pLDDT: mean 87.41, std 6.29, range [67.44, 94.5]

Radius of gyration: 14.09 Å; Cα contacts (8 Å, |Δi|>4): 131; chains: 1; bounding box: 30×26×33 Å

Sequence (68 aa):
YNLDYDFDKNALTVTIVKAEELPAMDLGGTSDPYVKLFLLPDKKKKFQTKVQRKSLNPVFNENFVFKV

Secondary structure (DSSP, 8-state):
-EEEEETTTTEEEEEEEE--S----STTS------EEE-SS-TT-EEEPPPPPS-SS-EEEEEEEEE-

Foldseek 3Di:
DDWDADPVQQKIKDWDFKDAQAAQPDPVRFDFDKDWDADPPPRPDIDIFDTRPRDRIDGGRDMDMDRD

Nearest PDB structures (foldseek):
  8c5h-assembly1_S  TM=9.846E-01  e=1.846E-07  Rattus norvegicus
  5h4y-assembly1_A  TM=9.759E-01  e=1.602E-06  Homo sapiens
  6ank-assembly1_A  TM=9.586E-01  e=1.790E-06  Rattus norvegicus
  3hn8-assembly1_A  TM=9.759E-01  e=4.108E-06  Rattus norvegicus
  6anj-assembly1_A  TM=9.307E-01  e=2.495E-06  Rattus norvegicus

Mean predicted aligned error: 5.34 Å